Protein AF-A0A1I8HC73-F1 (afdb_monomer_lite)

pLDDT: mean 76.93, std 18.73, range [35.03, 95.94]

InterPro domains:
  IPR009851 Modifier of rudimentary, Modr [PF07200] (44-160)

Sequence (162 aa):
MYPNYSLYGGQPQSQQQPPPAYEVGAVACGGGSGLDSLLAQLKRMDKEELQKLLDSDDKVAEMTSSSGELQQLGQAKQTAMAANRQTAELNFALGPRIEESRRRLAALSDEADAQRAILLETRSRLESLNSAASPDTLLTLLEAACMEADEQAESVAEALAT

Foldseek 3Di:
DDDDPPPPPDDPPDDPDDPPPPCPVPPCLPPDVQVVVLVVVVVPDDPVVVVVCVVDVVVVVVSSCPRVSVVVVVVVVVVSVVVVVVVVVVCVVVVVVVVVVVVVVVVVVVVVVVVVVVVVVVVVVVVVVCVCVPPVNVVVVVVVVVVVVVVVVVVVVVVVVD

Organism: NCBI:txid282301

Structure (mmCIF, N/CA/C/O backbone):
data_AF-A0A1I8HC73-F1
#
_entry.id   AF-A0A1I8HC73-F1
#
loop_
_atom_site.group_PDB
_atom_site.id
_atom_site.type_symbol
_atom_site.label_atom_id
_atom_site.label_alt_id
_atom_site.label_comp_id
_atom_site.label_asym_id
_atom_site.label_entity_id
_atom_site.label_seq_id
_atom_site.pdbx_PDB_ins_code
_atom_site.Cartn_x
_atom_site.Cartn_y
_atom_site.Cartn_z
_atom_site.occupancy
_atom_site.B_iso_or_equiv
_atom_site.auth_seq_id
_atom_site.auth_comp_id
_atom_site.auth_asym_id
_atom_site.auth_atom_id
_atom_site.pdbx_PDB_model_num
ATOM 1 N N . MET A 1 1 ? -1.072 17.280 19.142 1.00 37.84 1 MET A N 1
ATOM 2 C CA . MET A 1 1 ? -0.144 16.171 19.444 1.00 37.84 1 MET A CA 1
ATOM 3 C C . MET A 1 1 ? -0.512 15.038 18.498 1.00 37.84 1 MET A C 1
ATOM 5 O O . MET A 1 1 ? -1.484 14.344 18.752 1.00 37.84 1 MET A O 1
ATOM 9 N N . TYR A 1 2 ? 0.130 14.968 17.329 1.00 42.25 2 TYR A N 1
ATOM 10 C CA . TYR A 1 2 ? -0.181 13.953 16.315 1.00 42.25 2 TYR A CA 1
ATOM 11 C C . TYR A 1 2 ? 0.751 12.747 16.488 1.00 42.25 2 TYR A C 1
ATOM 13 O O . TYR A 1 2 ? 1.931 12.963 16.777 1.00 42.25 2 TYR A O 1
ATOM 21 N N . PRO A 1 3 ? 0.268 11.502 16.329 1.00 46.75 3 PRO A N 1
ATOM 22 C CA . PRO A 1 3 ? 1.112 10.325 16.465 1.00 46.75 3 PRO A CA 1
ATOM 23 C C . PRO A 1 3 ? 2.070 10.219 15.278 1.00 46.75 3 PRO A C 1
ATOM 25 O O . PRO A 1 3 ? 1.673 10.278 14.116 1.00 46.75 3 PRO A O 1
ATOM 28 N N . ASN A 1 4 ? 3.346 10.064 15.608 1.00 43.03 4 ASN A N 1
ATOM 29 C CA . ASN A 1 4 ? 4.441 9.788 14.696 1.00 43.03 4 ASN A CA 1
ATOM 30 C C . ASN A 1 4 ? 4.251 8.377 14.107 1.00 43.03 4 ASN A C 1
ATOM 32 O O . ASN A 1 4 ? 4.413 7.385 14.816 1.00 43.03 4 ASN A O 1
ATOM 36 N N . TYR A 1 5 ? 3.870 8.283 12.830 1.00 44.25 5 TYR A N 1
ATOM 37 C CA . TYR A 1 5 ? 3.841 7.016 12.097 1.00 44.25 5 TYR A CA 1
ATOM 38 C C . TYR A 1 5 ? 5.276 6.585 11.769 1.00 44.25 5 TYR A C 1
ATOM 40 O O . TYR A 1 5 ? 5.777 6.790 10.666 1.00 44.25 5 TYR A O 1
ATOM 48 N N . SER A 1 6 ? 5.939 5.962 12.742 1.00 49.94 6 SER A N 1
ATOM 49 C CA . SER A 1 6 ? 7.136 5.156 12.513 1.00 49.94 6 SER A CA 1
ATOM 50 C C . SER A 1 6 ? 6.710 3.689 12.461 1.00 49.94 6 SER A C 1
ATOM 52 O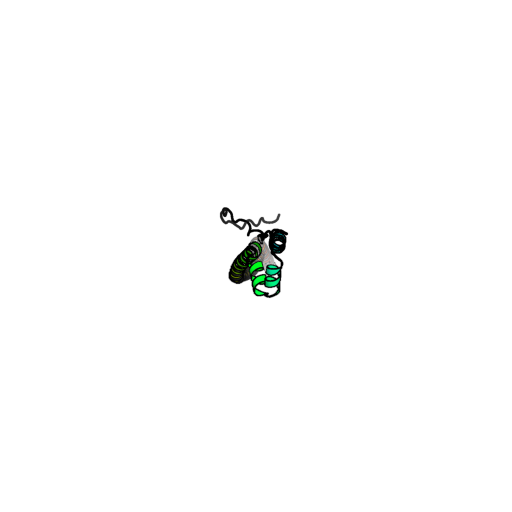 O . SER A 1 6 ? 6.639 3.008 13.479 1.00 49.94 6 SER A O 1
ATOM 54 N N . LEU A 1 7 ? 6.325 3.226 11.269 1.00 44.47 7 LEU A N 1
ATOM 55 C CA . LEU A 1 7 ? 5.888 1.842 11.029 1.00 44.47 7 LEU A CA 1
ATOM 56 C C . LEU A 1 7 ? 6.557 1.211 9.796 1.00 44.47 7 LEU A C 1
ATOM 58 O O . LEU A 1 7 ? 6.028 0.289 9.191 1.00 44.47 7 LEU A O 1
ATOM 62 N N . TYR A 1 8 ? 7.771 1.662 9.475 1.00 45.59 8 TYR A N 1
ATOM 63 C CA . TYR A 1 8 ? 8.723 0.898 8.666 1.00 45.59 8 TYR A CA 1
ATOM 64 C C . TYR A 1 8 ? 9.901 0.475 9.546 1.00 45.59 8 TYR A C 1
ATOM 66 O O . TYR A 1 8 ? 10.997 1.022 9.488 1.00 45.59 8 TYR A O 1
ATOM 74 N N . GLY A 1 9 ? 9.642 -0.511 10.406 1.00 41.12 9 GLY A N 1
ATOM 75 C CA . GLY A 1 9 ? 10.674 -1.303 11.065 1.00 41.12 9 GLY A CA 1
ATOM 76 C C . GLY A 1 9 ? 11.166 -2.392 10.115 1.00 41.12 9 GLY A C 1
ATOM 77 O O . GLY A 1 9 ? 10.729 -3.534 10.198 1.00 41.12 9 GLY A O 1
ATOM 78 N N . GLY A 1 10 ? 12.055 -2.026 9.196 1.00 37.25 10 GLY A N 1
ATOM 79 C CA . GLY A 1 10 ? 12.830 -2.943 8.365 1.00 37.25 10 GLY A CA 1
ATOM 80 C C . GLY A 1 10 ? 14.254 -2.407 8.276 1.00 37.25 10 GLY A C 1
ATOM 81 O O . GLY A 1 10 ? 14.440 -1.210 8.095 1.00 37.25 10 GLY A O 1
ATOM 82 N N . GLN A 1 11 ? 15.241 -3.276 8.494 1.00 36.22 11 GLN A N 1
ATOM 83 C CA . GLN A 1 11 ? 16.681 -2.984 8.534 1.00 36.22 11 GLN A CA 1
ATOM 84 C C . GLN A 1 11 ? 17.168 -2.007 7.443 1.00 36.22 11 GLN A C 1
ATOM 86 O O . GLN A 1 11 ? 16.569 -1.955 6.368 1.00 36.22 11 GLN A O 1
ATOM 91 N N . PRO A 1 12 ? 18.286 -1.281 7.667 1.00 35.03 12 PRO A N 1
ATOM 92 C CA . PRO A 1 12 ? 18.843 -0.374 6.671 1.00 35.03 12 PRO A CA 1
ATOM 93 C C . PRO A 1 12 ? 19.231 -1.175 5.427 1.00 35.03 12 PRO A C 1
ATOM 95 O O . PRO A 1 12 ? 20.252 -1.862 5.408 1.00 35.03 12 PRO A O 1
ATOM 98 N N . GLN A 1 13 ? 18.401 -1.107 4.386 1.00 37.84 13 GLN A N 1
ATOM 99 C CA . GLN A 1 13 ? 18.779 -1.562 3.059 1.00 37.84 13 GLN A CA 1
ATOM 100 C C . GLN A 1 13 ? 19.923 -0.665 2.600 1.00 37.84 13 GLN A C 1
ATOM 102 O O . GLN A 1 13 ? 19.729 0.464 2.152 1.00 37.84 13 GLN A O 1
ATOM 107 N N . SER A 1 14 ? 21.137 -1.178 2.766 1.00 37.56 14 SER A N 1
ATOM 108 C CA . SER A 1 14 ? 22.320 -0.731 2.056 1.00 37.56 14 SER A CA 1
ATOM 109 C C . SER A 1 14 ? 21.951 -0.501 0.591 1.00 37.56 14 SER A C 1
ATOM 111 O O . SER A 1 14 ? 21.658 -1.453 -0.127 1.00 37.56 14 SER A O 1
ATOM 113 N N . GLN A 1 15 ? 21.951 0.767 0.184 1.00 36.44 15 GLN A N 1
ATOM 114 C CA . GLN A 1 15 ? 21.947 1.207 -1.208 1.00 36.44 15 GLN A CA 1
ATOM 115 C C . GLN A 1 15 ? 20.825 0.610 -2.073 1.00 36.44 15 GLN A C 1
ATOM 117 O O . GLN A 1 15 ? 21.083 0.017 -3.116 1.00 36.44 15 GLN A O 1
ATOM 122 N N . GLN A 1 16 ? 19.561 0.853 -1.723 1.00 39.91 16 GLN A N 1
ATOM 123 C CA . GLN A 1 16 ? 18.607 1.087 -2.807 1.00 39.91 16 GLN A CA 1
ATOM 124 C C . GLN A 1 16 ? 18.888 2.489 -3.330 1.00 39.91 16 GLN A C 1
ATOM 126 O O . GLN A 1 16 ? 18.431 3.489 -2.777 1.00 39.91 16 GLN A O 1
ATOM 131 N N . GLN A 1 17 ? 19.740 2.547 -4.359 1.00 37.81 17 GLN A N 1
ATOM 132 C CA . GLN A 1 17 ? 19.813 3.708 -5.233 1.00 37.81 17 GLN A CA 1
ATOM 133 C C . GLN A 1 17 ? 18.373 4.133 -5.561 1.00 37.81 17 GLN A C 1
ATOM 135 O O . GLN A 1 17 ? 17.533 3.253 -5.789 1.00 37.81 17 GLN A O 1
ATOM 140 N N . PRO A 1 18 ? 18.063 5.445 -5.568 1.00 37.84 18 PRO A N 1
ATOM 141 C CA . PRO A 1 18 ? 16.794 5.903 -6.122 1.00 37.84 18 PRO A CA 1
ATOM 142 C C . PRO A 1 18 ? 16.609 5.207 -7.477 1.00 37.84 18 PRO A C 1
ATOM 144 O O . PRO A 1 18 ? 17.621 5.047 -8.174 1.00 37.84 18 PRO A O 1
ATOM 147 N N . PRO A 1 19 ? 15.389 4.745 -7.841 1.00 46.19 19 PRO A N 1
ATOM 148 C CA . PRO A 1 19 ? 15.163 4.203 -9.179 1.00 46.19 19 PRO A CA 1
ATOM 149 C C . PRO A 1 19 ? 15.808 5.201 -10.130 1.00 46.19 19 PRO A C 1
ATOM 151 O O . PRO A 1 19 ? 15.502 6.390 -9.973 1.00 46.19 19 PRO A O 1
ATOM 154 N N . PRO A 1 20 ? 16.796 4.772 -10.945 1.00 43.94 20 PRO A N 1
ATOM 155 C CA . PRO A 1 20 ? 17.688 5.697 -11.618 1.00 43.94 20 PRO A CA 1
ATOM 156 C C . PRO A 1 20 ? 16.792 6.716 -12.289 1.00 43.94 20 PRO A C 1
ATOM 158 O O . PRO A 1 20 ? 15.925 6.338 -13.086 1.00 43.94 20 PRO A O 1
ATOM 161 N N . ALA A 1 21 ? 16.902 7.970 -11.828 1.00 38.03 21 ALA A N 1
ATOM 162 C CA . ALA A 1 21 ? 16.196 9.092 -12.414 1.00 38.03 21 ALA A CA 1
ATOM 163 C C . ALA A 1 21 ? 16.316 8.890 -13.908 1.00 38.03 21 ALA A C 1
ATOM 165 O O . ALA A 1 21 ? 17.431 8.648 -14.338 1.00 38.03 21 ALA A O 1
ATOM 166 N N . TYR A 1 22 ? 15.182 8.848 -14.603 1.00 51.25 22 TYR A N 1
ATOM 167 C CA . TYR A 1 22 ? 14.975 8.521 -16.009 1.00 51.25 22 TYR A CA 1
ATOM 168 C C . TYR A 1 22 ? 16.111 9.032 -16.900 1.00 51.25 22 TYR A C 1
ATOM 170 O O . TYR A 1 22 ? 15.961 9.999 -17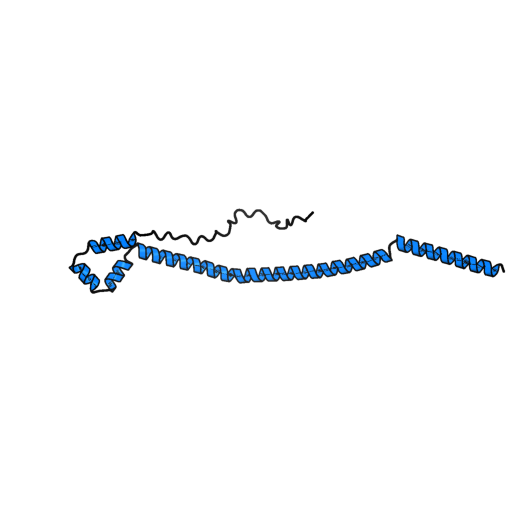.642 1.00 51.25 22 TYR A O 1
ATOM 178 N N . GLU A 1 23 ? 17.259 8.372 -16.846 1.00 43.72 23 GLU A N 1
ATOM 179 C CA . GLU A 1 23 ? 18.358 8.589 -17.745 1.00 43.72 23 GLU A CA 1
ATOM 180 C C . GLU A 1 23 ? 17.940 7.741 -18.927 1.00 43.72 23 GLU A C 1
ATOM 182 O O . GLU A 1 23 ? 18.389 6.617 -19.150 1.00 43.72 23 GLU A O 1
ATOM 187 N N . VAL A 1 24 ? 17.008 8.308 -19.700 1.00 44.78 24 VAL A N 1
ATOM 188 C CA . VAL A 1 24 ? 17.157 8.260 -21.143 1.00 44.78 24 VAL A CA 1
ATOM 189 C C . VAL A 1 24 ? 18.587 8.714 -21.323 1.00 44.78 24 VAL A C 1
ATOM 191 O O . VAL A 1 24 ? 18.849 9.912 -21.234 1.00 44.78 24 VAL A O 1
ATOM 194 N N . GLY A 1 25 ? 19.511 7.746 -21.383 1.00 41.38 25 GLY A N 1
ATOM 195 C CA . GLY A 1 25 ? 20.906 8.013 -21.643 1.00 41.38 25 GLY A CA 1
ATOM 196 C C . GLY A 1 25 ? 20.847 8.950 -22.818 1.00 41.38 25 GLY A C 1
ATOM 197 O O . GLY A 1 25 ? 20.309 8.577 -23.867 1.00 41.38 25 GLY A O 1
ATOM 198 N N . ALA A 1 26 ? 21.206 10.208 -22.574 1.00 42.62 26 ALA A N 1
ATOM 199 C CA . ALA A 1 26 ? 21.285 11.182 -23.622 1.00 42.62 26 ALA A CA 1
ATOM 200 C C . ALA A 1 26 ? 22.395 10.607 -24.483 1.00 42.62 26 ALA A C 1
ATOM 202 O O . ALA A 1 26 ? 23.577 10.774 -24.188 1.00 42.62 26 ALA A O 1
ATOM 203 N N . VAL A 1 27 ? 22.006 9.804 -25.476 1.00 45.03 27 VAL A N 1
ATOM 204 C CA . VAL A 1 27 ? 22.862 9.456 -26.583 1.00 45.03 27 VAL A CA 1
ATOM 205 C C . VAL A 1 27 ? 23.152 10.830 -27.133 1.00 45.03 27 VAL A C 1
ATOM 207 O O . VAL A 1 27 ? 22.286 11.467 -27.734 1.00 45.03 27 VAL A O 1
ATOM 210 N N . ALA A 1 28 ? 24.319 11.347 -26.764 1.00 44.62 28 ALA A N 1
ATOM 211 C CA . ALA A 1 28 ? 24.887 12.522 -27.359 1.00 44.62 28 ALA A CA 1
ATOM 212 C C . ALA A 1 28 ? 25.088 12.122 -28.815 1.00 44.62 28 ALA A C 1
ATOM 214 O O . ALA A 1 28 ? 26.126 11.588 -29.197 1.00 44.62 28 ALA A O 1
ATOM 215 N N . CYS A 1 29 ? 24.032 12.280 -29.610 1.00 44.97 29 CYS A N 1
ATOM 216 C CA . CYS A 1 29 ? 24.118 12.332 -31.046 1.00 44.97 29 CYS A CA 1
ATOM 217 C C . CYS A 1 29 ? 25.011 13.541 -31.285 1.00 44.97 29 CYS A C 1
ATOM 219 O O . CYS A 1 29 ? 24.545 14.678 -31.188 1.00 44.97 29 CYS A O 1
ATOM 221 N N . GLY A 1 30 ? 26.314 13.283 -31.424 1.00 47.53 30 GLY A N 1
ATOM 222 C CA . GLY A 1 30 ? 27.320 14.296 -31.679 1.00 47.53 30 GLY A CA 1
ATOM 223 C C . GLY A 1 30 ? 26.817 15.150 -32.826 1.00 47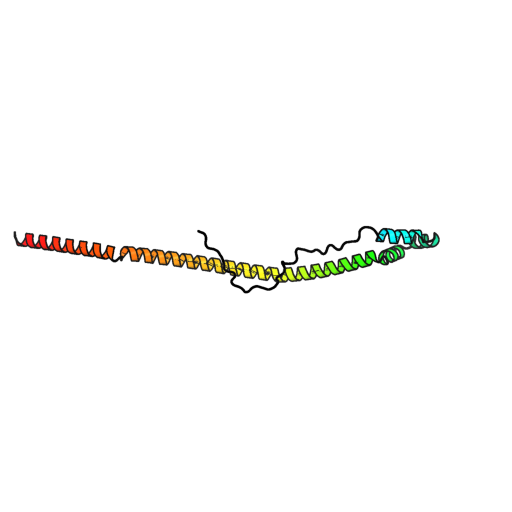.53 30 GLY A C 1
ATOM 224 O O . GLY A 1 30 ? 26.639 14.670 -33.942 1.00 47.53 30 GLY A O 1
ATOM 225 N N . GLY A 1 31 ? 26.466 16.393 -32.513 1.00 49.91 31 GLY A N 1
ATOM 226 C CA . GLY A 1 31 ? 25.961 17.317 -33.504 1.00 49.91 31 GLY A CA 1
ATOM 227 C C . GLY A 1 31 ? 27.068 17.612 -34.508 1.00 49.91 31 GLY A C 1
ATOM 228 O O . GLY A 1 31 ? 28.065 18.231 -34.153 1.00 49.91 31 GLY A O 1
ATOM 229 N N . GLY A 1 32 ? 26.867 17.196 -35.757 1.00 53.53 32 GLY A N 1
ATOM 230 C CA . GLY A 1 32 ? 27.391 17.905 -36.924 1.00 53.53 32 GLY A CA 1
ATOM 231 C C . GLY A 1 32 ? 28.499 17.249 -37.750 1.00 53.53 32 GLY A C 1
ATOM 232 O O . GLY A 1 32 ? 28.651 17.652 -38.894 1.00 53.53 32 GLY A O 1
ATOM 233 N N . SER A 1 33 ? 29.241 16.242 -37.280 1.00 59.12 33 SER A N 1
ATOM 234 C CA . SER A 1 33 ? 30.475 15.822 -37.982 1.00 59.12 33 SER A CA 1
ATOM 235 C C . SER A 1 33 ? 30.297 14.844 -39.156 1.00 59.12 33 SER A C 1
ATOM 237 O O . SER A 1 33 ? 31.127 14.833 -40.069 1.00 59.12 33 SER A O 1
ATOM 239 N N . GLY A 1 34 ? 29.238 14.032 -39.191 1.00 60.56 34 GLY A N 1
ATOM 240 C CA . GLY A 1 34 ? 29.126 12.945 -40.178 1.00 60.56 34 GLY A CA 1
ATOM 241 C C . GLY A 1 34 ? 28.726 13.398 -41.566 1.00 60.56 34 GLY A C 1
ATOM 242 O O . GLY A 1 34 ? 29.204 12.855 -42.562 1.00 60.56 34 GLY A O 1
ATOM 243 N N . LEU A 1 35 ? 27.884 14.429 -41.639 1.00 68.12 35 LEU A N 1
ATOM 244 C CA . LEU A 1 35 ? 27.549 15.069 -42.908 1.00 68.12 35 LEU A CA 1
ATOM 245 C C . LEU A 1 35 ? 28.772 15.781 -43.488 1.00 68.12 35 LEU A C 1
ATOM 247 O O . LEU A 1 35 ? 28.979 15.726 -44.696 1.00 68.12 35 LEU A O 1
ATOM 251 N N . ASP A 1 36 ? 29.624 16.359 -42.639 1.00 72.69 36 ASP A N 1
ATOM 252 C CA . ASP A 1 36 ? 30.869 17.000 -43.064 1.00 72.69 36 ASP A CA 1
ATOM 253 C C . ASP A 1 36 ? 31.894 15.982 -43.579 1.00 72.69 36 ASP A C 1
ATOM 255 O O . ASP A 1 36 ? 32.580 16.244 -44.569 1.00 72.69 36 ASP A O 1
ATOM 259 N N . SER A 1 37 ? 31.967 14.800 -42.959 1.00 72.81 37 SER A N 1
ATOM 260 C CA . SER A 1 37 ? 32.818 13.694 -43.415 1.00 72.81 37 SER A CA 1
ATOM 261 C C . SER A 1 37 ? 32.363 13.143 -44.772 1.00 72.81 37 SER A C 1
ATOM 263 O O . SER A 1 37 ? 33.173 13.032 -45.697 1.00 72.81 37 SER A O 1
ATOM 265 N N . LEU A 1 38 ? 31.058 12.904 -44.938 1.00 75.88 38 LEU A N 1
ATOM 266 C CA . LEU A 1 38 ? 30.474 12.488 -46.217 1.00 75.88 38 LEU A CA 1
ATOM 267 C C . LEU A 1 38 ? 30.640 13.565 -47.296 1.00 75.88 38 LEU A C 1
ATOM 269 O O . LEU A 1 38 ? 30.993 13.262 -48.434 1.00 75.88 38 LEU A O 1
ATOM 273 N N . LEU A 1 39 ? 30.462 14.838 -46.940 1.00 78.38 39 LEU A N 1
ATOM 274 C CA . LEU A 1 39 ? 30.675 15.966 -47.842 1.00 78.38 39 LEU A CA 1
ATOM 275 C C . LEU A 1 39 ? 32.150 16.103 -48.245 1.00 78.38 39 LEU A C 1
ATOM 277 O O . LEU A 1 39 ? 32.447 16.423 -49.396 1.00 78.38 39 LEU A O 1
ATOM 281 N N . ALA A 1 40 ? 33.085 15.855 -47.327 1.00 78.75 40 ALA A N 1
ATOM 282 C CA . ALA A 1 40 ? 34.515 15.845 -47.620 1.00 78.75 40 ALA A CA 1
ATOM 283 C C . ALA A 1 40 ? 34.907 14.678 -48.537 1.00 78.75 40 ALA A C 1
ATOM 285 O O . ALA A 1 40 ? 35.783 14.847 -49.384 1.00 78.75 40 ALA A O 1
ATOM 286 N N . GLN A 1 41 ? 34.252 13.525 -48.397 1.00 79.44 41 GLN A N 1
ATOM 287 C CA . GLN A 1 41 ? 34.437 12.375 -49.278 1.00 79.44 41 GLN A CA 1
ATOM 288 C C . GLN A 1 41 ? 33.881 12.656 -50.680 1.00 79.44 41 GLN A C 1
ATOM 290 O O . GLN A 1 41 ? 34.607 12.484 -51.654 1.00 79.44 41 GLN A O 1
ATOM 295 N N . LEU A 1 42 ? 32.671 13.219 -50.786 1.00 80.56 42 LEU A N 1
ATOM 296 C CA . LEU A 1 42 ? 32.077 13.650 -52.060 1.00 80.56 42 LEU A CA 1
ATOM 297 C C . LEU A 1 42 ? 32.930 14.700 -52.785 1.00 80.56 42 LEU A C 1
ATOM 299 O O . LEU A 1 42 ? 33.064 14.660 -54.004 1.00 80.56 42 LEU A O 1
ATOM 303 N N . LYS A 1 43 ? 33.553 15.624 -52.043 1.00 81.56 43 LYS A N 1
ATOM 304 C CA . LYS A 1 43 ? 34.451 16.652 -52.602 1.00 81.56 43 LYS A CA 1
ATOM 305 C C . LYS A 1 43 ? 35.776 16.105 -53.144 1.00 81.56 43 LYS A C 1
ATOM 307 O O . LYS A 1 43 ? 36.470 16.841 -53.839 1.00 81.56 43 LYS A O 1
ATOM 312 N N . ARG A 1 44 ? 36.159 14.872 -52.796 1.00 81.81 44 ARG A N 1
ATOM 313 C CA . ARG A 1 44 ? 37.409 14.229 -53.241 1.00 81.81 44 ARG A CA 1
ATOM 314 C C . ARG A 1 44 ? 37.222 13.304 -54.445 1.00 81.81 44 ARG A C 1
ATOM 316 O O . ARG A 1 44 ? 38.223 12.808 -54.945 1.00 81.81 44 ARG A O 1
ATOM 323 N N . MET A 1 45 ? 35.984 13.060 -54.870 1.00 81.75 45 MET A N 1
ATOM 324 C CA . MET A 1 45 ? 35.667 12.163 -55.982 1.00 81.75 45 MET A CA 1
ATOM 325 C C . MET A 1 45 ? 35.769 12.887 -57.323 1.00 81.75 45 MET A C 1
ATOM 327 O O . MET A 1 45 ? 35.400 14.059 -57.445 1.00 81.75 45 MET A O 1
ATOM 331 N N . ASP A 1 46 ? 36.227 12.166 -58.340 1.00 82.44 46 ASP A N 1
ATOM 332 C CA . ASP A 1 46 ? 36.355 12.708 -59.690 1.00 82.44 46 ASP A CA 1
ATOM 333 C C . ASP A 1 46 ? 35.006 12.727 -60.429 1.00 82.44 46 ASP A C 1
ATOM 335 O O . ASP A 1 46 ? 34.051 12.028 -60.080 1.00 82.44 46 ASP A O 1
ATOM 339 N N . LYS A 1 47 ? 34.915 13.526 -61.501 1.00 80.50 47 LYS A N 1
ATOM 340 C CA . LYS A 1 47 ? 33.679 13.722 -62.287 1.00 80.50 47 LYS A CA 1
ATOM 341 C C . LYS A 1 47 ? 33.039 12.402 -62.740 1.00 80.50 47 LYS A C 1
ATOM 343 O O . LYS A 1 47 ? 31.819 12.277 -62.725 1.00 80.50 47 LYS A O 1
ATOM 348 N N . GLU A 1 48 ? 33.851 11.425 -63.128 1.00 78.50 48 GLU A N 1
ATOM 349 C CA . GLU A 1 48 ? 33.390 10.106 -63.576 1.00 78.50 48 GLU A CA 1
ATOM 350 C C . GLU A 1 48 ? 32.842 9.249 -62.426 1.00 78.50 48 GLU A C 1
ATOM 352 O O . GLU A 1 48 ? 31.935 8.441 -62.625 1.00 78.50 48 GLU A O 1
ATOM 357 N N . GLU A 1 49 ? 33.370 9.422 -61.216 1.00 75.69 49 GLU A N 1
ATOM 358 C CA . GLU A 1 49 ? 32.932 8.706 -60.017 1.00 75.69 49 GLU A CA 1
ATOM 359 C C . GLU A 1 49 ? 31.643 9.304 -59.458 1.00 75.69 49 GLU A C 1
ATOM 361 O O . GLU A 1 49 ? 30.724 8.561 -59.120 1.00 75.69 49 GLU A O 1
ATOM 366 N N . LEU A 1 50 ? 31.534 10.636 -59.447 1.00 80.56 50 LEU A N 1
ATOM 367 C CA . LEU A 1 50 ? 30.300 11.345 -59.101 1.00 80.56 50 LEU A CA 1
ATOM 368 C C . LEU A 1 50 ? 29.167 11.021 -60.081 1.00 80.56 50 LEU A C 1
ATOM 370 O O . LEU A 1 50 ? 28.021 10.875 -59.664 1.00 80.56 50 LEU A O 1
ATOM 374 N N . GLN A 1 51 ? 29.481 10.853 -61.368 1.00 78.75 51 GLN A N 1
ATOM 375 C CA . GLN A 1 51 ? 28.499 10.461 -62.378 1.00 78.75 51 GLN A CA 1
ATOM 376 C C . GLN A 1 51 ? 28.017 9.019 -62.160 1.00 78.75 51 GLN A C 1
ATOM 378 O O . GLN A 1 51 ? 26.818 8.783 -62.092 1.00 78.75 51 GLN A O 1
ATOM 383 N N . LYS A 1 52 ? 28.930 8.078 -61.881 1.00 78.38 52 LYS A N 1
ATOM 384 C CA . LYS A 1 52 ? 28.573 6.699 -61.486 1.00 78.38 52 LYS A CA 1
ATOM 385 C C . LYS A 1 52 ? 27.780 6.615 -60.181 1.00 78.38 52 LYS A C 1
ATOM 387 O O . LYS A 1 52 ? 27.098 5.615 -59.963 1.00 78.38 52 LYS A O 1
ATOM 392 N N . LEU A 1 53 ? 27.942 7.590 -59.291 1.00 79.94 53 LEU A N 1
ATOM 393 C CA . LEU A 1 53 ? 27.189 7.676 -58.046 1.00 79.94 53 LEU A CA 1
ATOM 394 C C . LEU A 1 53 ? 25.773 8.209 -58.291 1.00 79.94 53 LEU A C 1
ATOM 396 O O . LEU A 1 53 ? 24.819 7.686 -57.732 1.00 79.94 53 LEU A O 1
ATOM 400 N N . LEU A 1 54 ? 25.641 9.212 -59.161 1.00 78.56 54 LEU A N 1
ATOM 401 C CA . LEU A 1 54 ? 24.354 9.754 -59.595 1.00 78.56 54 LEU A CA 1
ATOM 402 C C . LEU A 1 54 ? 23.535 8.728 -60.392 1.00 78.56 54 LEU A C 1
ATOM 404 O O . LEU A 1 54 ? 22.315 8.696 -60.282 1.00 78.56 54 LEU A O 1
ATOM 408 N N . ASP A 1 55 ? 24.211 7.875 -61.162 1.00 83.50 55 ASP A N 1
ATOM 409 C CA . ASP A 1 55 ? 23.588 6.841 -61.993 1.00 83.50 55 ASP A CA 1
ATOM 410 C C . ASP A 1 55 ? 23.157 5.592 -61.191 1.00 83.50 55 ASP A C 1
ATOM 412 O O . ASP A 1 55 ? 22.629 4.637 -61.764 1.00 83.50 55 ASP A O 1
ATOM 416 N N . SER A 1 56 ? 23.424 5.519 -59.880 1.00 77.88 56 SER A N 1
ATOM 417 C CA . SER A 1 56 ? 23.120 4.334 -59.063 1.00 77.88 56 SER A CA 1
ATOM 418 C C . SER A 1 56 ? 22.802 4.694 -57.611 1.00 77.88 56 SER A C 1
ATOM 420 O O . SER A 1 56 ? 23.704 4.815 -56.778 1.00 77.88 56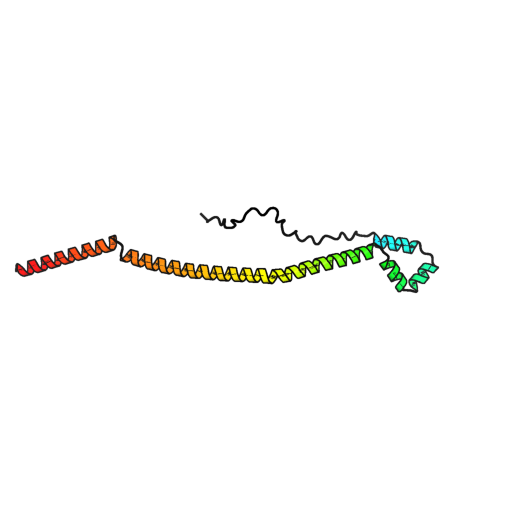 SER A O 1
ATOM 422 N N . ASP A 1 57 ? 21.509 4.747 -57.288 1.00 75.94 57 ASP A N 1
ATOM 423 C CA . ASP A 1 57 ? 21.003 4.986 -55.928 1.00 75.94 57 ASP A CA 1
ATOM 424 C C . ASP A 1 57 ? 21.560 3.986 -54.898 1.00 75.94 57 ASP A C 1
ATOM 426 O O . ASP A 1 57 ? 21.818 4.349 -53.750 1.00 75.94 57 ASP A O 1
ATOM 430 N N . ASP A 1 58 ? 21.847 2.750 -55.314 1.00 78.12 58 ASP A N 1
ATOM 431 C CA . ASP A 1 58 ? 22.445 1.721 -54.455 1.00 78.12 58 ASP A CA 1
ATOM 432 C C . ASP A 1 58 ? 23.844 2.112 -53.951 1.00 78.12 58 ASP A C 1
ATOM 434 O O . ASP A 1 58 ? 24.179 1.855 -52.796 1.00 78.12 58 ASP A O 1
ATOM 438 N N . LYS A 1 59 ? 24.651 2.805 -54.767 1.00 73.50 59 LYS A N 1
ATOM 439 C CA . LYS A 1 59 ? 25.980 3.296 -54.352 1.00 73.50 59 LYS A CA 1
ATOM 440 C C . LYS A 1 59 ? 25.879 4.488 -53.415 1.00 73.50 59 LYS A C 1
ATOM 442 O O . LYS A 1 59 ? 26.699 4.631 -52.510 1.00 73.50 59 LYS A O 1
ATOM 447 N N . VAL A 1 60 ? 24.871 5.337 -53.606 1.00 77.00 60 VAL A N 1
ATOM 448 C CA . VAL A 1 60 ? 24.568 6.433 -52.676 1.00 77.00 60 VAL A CA 1
ATOM 449 C C . VAL A 1 60 ? 24.145 5.858 -51.323 1.00 77.00 60 VAL A C 1
ATOM 451 O O . VAL A 1 60 ? 24.631 6.309 -50.281 1.00 77.00 60 VAL A O 1
ATOM 454 N N . ALA A 1 61 ? 23.298 4.826 -51.328 1.00 74.88 61 ALA A N 1
ATOM 455 C CA . ALA A 1 61 ? 22.879 4.116 -50.125 1.00 74.88 61 ALA A CA 1
ATOM 456 C C . ALA A 1 61 ? 24.054 3.401 -49.441 1.00 74.88 61 ALA A C 1
ATOM 458 O O . ALA A 1 61 ? 24.168 3.461 -48.215 1.00 74.88 61 ALA A O 1
ATOM 459 N N . GLU A 1 62 ? 24.959 2.789 -50.206 1.00 76.31 62 GLU A N 1
ATOM 460 C CA . GLU A 1 62 ? 26.169 2.141 -49.695 1.00 76.31 62 GLU A CA 1
ATOM 461 C C . GLU A 1 62 ? 27.132 3.155 -49.063 1.00 76.31 62 GLU A C 1
ATOM 463 O O . GLU A 1 62 ? 27.550 2.962 -47.921 1.00 76.31 62 GLU A O 1
ATOM 468 N N . MET A 1 63 ? 27.407 4.287 -49.723 1.00 74.38 63 MET A N 1
ATOM 469 C CA . MET A 1 63 ? 28.237 5.349 -49.138 1.00 74.38 63 MET A CA 1
ATOM 470 C C . MET A 1 63 ? 27.621 5.918 -47.861 1.00 74.38 63 MET A C 1
ATOM 472 O O . MET A 1 63 ? 28.313 6.096 -46.859 1.00 74.38 63 MET A O 1
ATOM 476 N N . THR A 1 64 ? 26.310 6.143 -47.864 1.00 72.50 64 THR A N 1
ATOM 477 C CA . THR A 1 64 ? 25.595 6.669 -46.696 1.00 72.50 64 THR A CA 1
ATOM 478 C C . THR A 1 64 ? 25.584 5.657 -45.544 1.00 72.50 64 THR A C 1
ATOM 480 O O . THR A 1 64 ? 25.758 6.040 -44.389 1.00 72.50 64 THR A O 1
ATOM 483 N N . SER A 1 65 ? 25.462 4.361 -45.847 1.00 70.88 65 SER A N 1
ATOM 484 C CA . SER A 1 65 ? 25.494 3.270 -44.859 1.00 70.88 65 SER A CA 1
ATOM 485 C C . SER A 1 65 ? 26.903 2.955 -44.350 1.00 70.88 65 SER A C 1
ATOM 487 O O . SER A 1 65 ? 27.053 2.495 -43.220 1.00 70.88 65 SER A O 1
ATOM 489 N N . SER A 1 66 ? 27.934 3.224 -45.156 1.00 67.62 66 SER A N 1
ATOM 490 C CA . SER A 1 66 ? 29.347 3.103 -44.772 1.00 67.62 66 SER A CA 1
ATOM 491 C C . SER A 1 66 ? 29.822 4.239 -43.859 1.00 67.62 66 SER A C 1
ATOM 493 O O . SER A 1 66 ? 30.891 4.142 -43.254 1.00 67.62 66 SER A O 1
ATOM 495 N N . SER A 1 67 ? 29.017 5.302 -43.719 1.00 74.94 67 SER A N 1
ATOM 496 C CA . SER A 1 67 ? 29.258 6.351 -42.734 1.00 74.94 67 SER A CA 1
ATOM 497 C C . SER A 1 67 ? 29.201 5.755 -41.331 1.00 74.94 67 SER A C 1
ATOM 499 O O . SER A 1 67 ? 28.144 5.329 -40.854 1.00 74.94 67 SER A O 1
ATOM 501 N N . GLY A 1 68 ? 30.349 5.752 -40.649 1.00 71.38 68 GLY A N 1
ATOM 502 C CA . GLY A 1 68 ? 30.476 5.201 -39.301 1.00 71.38 68 GLY A CA 1
ATOM 503 C C . GLY A 1 68 ? 29.492 5.817 -38.304 1.00 71.38 68 GLY A C 1
ATOM 504 O O . GLY A 1 68 ? 29.074 5.144 -37.368 1.00 71.38 68 GLY A O 1
ATOM 505 N N . GLU A 1 69 ? 29.051 7.056 -38.525 1.00 70.75 69 GLU A N 1
ATOM 506 C CA . GLU A 1 69 ? 28.079 7.726 -37.659 1.00 70.75 69 GLU A CA 1
ATOM 507 C C . GLU A 1 69 ? 26.644 7.221 -37.858 1.00 70.75 69 GLU A C 1
ATOM 509 O O . GLU A 1 69 ? 25.922 7.054 -36.877 1.00 70.75 69 GLU A O 1
ATOM 514 N N . LEU A 1 70 ? 26.220 6.908 -39.090 1.00 73.00 70 LEU A N 1
ATOM 515 C CA . LEU A 1 70 ? 24.888 6.335 -39.326 1.00 73.00 70 LEU A CA 1
ATOM 516 C C . LEU A 1 70 ? 24.811 4.901 -38.792 1.00 73.00 70 LEU A C 1
ATOM 518 O O . LEU A 1 70 ? 23.790 4.493 -38.232 1.00 73.00 70 LEU A O 1
ATOM 522 N N . GLN A 1 71 ? 25.914 4.158 -38.894 1.00 77.81 71 GLN A N 1
ATOM 523 C CA . GLN A 1 71 ? 26.037 2.842 -38.280 1.00 77.81 71 GLN A CA 1
ATOM 524 C C . GLN A 1 71 ? 26.012 2.931 -36.746 1.00 77.81 71 GLN A C 1
ATOM 526 O O . GLN A 1 71 ? 25.280 2.172 -36.108 1.00 77.81 71 GLN A O 1
ATOM 531 N N . GLN A 1 72 ? 26.742 3.878 -36.147 1.00 79.50 72 GLN A N 1
ATOM 532 C CA . GLN A 1 72 ? 26.695 4.145 -34.703 1.00 79.50 72 GLN A CA 1
ATOM 533 C C . GLN A 1 72 ? 25.295 4.566 -34.249 1.00 79.50 72 GLN A C 1
ATOM 535 O O . GLN A 1 72 ? 24.811 4.073 -33.232 1.00 79.50 72 GLN A O 1
ATOM 540 N N . LEU A 1 73 ? 24.601 5.406 -35.018 1.00 80.31 73 LEU A N 1
ATOM 541 C CA . LEU A 1 73 ? 23.223 5.803 -34.739 1.00 80.31 73 LEU A CA 1
ATOM 542 C C . LEU A 1 73 ? 22.263 4.608 -34.833 1.00 80.31 73 LEU A C 1
ATOM 544 O O . LEU A 1 73 ? 21.381 4.454 -33.989 1.00 80.31 73 LEU A O 1
ATOM 548 N N . GLY A 1 74 ? 22.448 3.731 -35.822 1.00 79.25 74 GLY A N 1
ATOM 549 C CA . GLY A 1 74 ? 21.692 2.485 -35.956 1.00 79.25 74 GLY A CA 1
ATOM 550 C C . GLY A 1 74 ? 21.908 1.539 -34.772 1.00 79.25 74 GLY A C 1
ATOM 551 O O . GLY A 1 74 ? 20.940 1.008 -34.223 1.00 79.25 74 GLY A O 1
ATOM 552 N N . GLN A 1 75 ? 23.155 1.387 -34.323 1.00 82.38 75 GLN A N 1
ATOM 553 C CA . GLN A 1 75 ? 23.506 0.595 -33.139 1.00 82.38 75 GLN A CA 1
ATOM 554 C C . GLN A 1 75 ? 22.954 1.215 -31.849 1.00 82.38 75 GLN A C 1
ATOM 556 O O . GLN A 1 75 ? 22.384 0.503 -31.019 1.00 82.38 75 GLN A O 1
ATOM 561 N N . ALA A 1 76 ? 23.051 2.536 -31.690 1.00 80.12 76 ALA A N 1
ATOM 562 C CA . ALA A 1 76 ? 22.484 3.260 -30.557 1.00 80.12 76 ALA A CA 1
ATOM 563 C C . ALA A 1 76 ? 20.957 3.117 -30.517 1.00 80.12 76 ALA A C 1
ATOM 565 O O . ALA A 1 76 ? 20.396 2.809 -29.467 1.00 80.12 76 ALA A O 1
ATOM 566 N N . LYS A 1 77 ? 20.286 3.235 -31.670 1.00 86.69 77 LYS A N 1
ATOM 567 C CA . LYS A 1 77 ? 18.848 2.972 -31.807 1.00 86.69 77 LYS A CA 1
ATOM 568 C C . LYS A 1 77 ? 18.511 1.541 -31.403 1.00 86.69 77 LYS A C 1
ATOM 570 O O . LYS A 1 77 ? 17.579 1.341 -30.632 1.00 86.69 77 LYS A O 1
ATOM 575 N N . GLN A 1 78 ? 19.241 0.547 -31.901 1.00 84.88 78 GLN A N 1
ATOM 576 C CA . GLN A 1 78 ? 18.969 -0.854 -31.579 1.00 84.88 78 GLN A CA 1
ATOM 577 C C . GLN A 1 78 ? 19.167 -1.142 -30.085 1.00 84.88 78 GLN A C 1
ATOM 579 O O . GLN A 1 78 ? 18.344 -1.823 -29.477 1.00 84.88 78 GLN A O 1
ATOM 584 N N . THR A 1 79 ? 20.203 -0.557 -29.485 1.00 83.88 79 THR A N 1
ATOM 585 C CA . THR A 1 79 ? 20.496 -0.663 -28.050 1.00 83.88 79 THR A CA 1
ATOM 586 C C . THR A 1 79 ? 19.403 0.007 -27.215 1.00 83.88 79 THR A C 1
ATOM 588 O O . THR A 1 79 ? 18.882 -0.599 -26.281 1.00 83.88 79 THR A O 1
ATOM 591 N N . ALA A 1 80 ? 18.980 1.217 -27.592 1.00 80.06 80 ALA A N 1
ATOM 592 C CA . ALA A 1 80 ? 17.890 1.932 -26.934 1.00 80.06 80 ALA A CA 1
ATOM 593 C C . ALA A 1 80 ? 16.547 1.199 -27.080 1.00 80.06 80 ALA A C 1
ATOM 595 O O . ALA A 1 80 ? 15.782 1.119 -26.121 1.00 80.06 80 ALA A O 1
ATOM 596 N N . MET A 1 81 ? 16.264 0.614 -28.248 1.00 87.19 81 MET A N 1
ATOM 597 C CA . MET A 1 81 ? 15.064 -0.199 -28.464 1.00 87.19 81 MET A CA 1
ATOM 598 C C . MET A 1 81 ? 15.089 -1.485 -27.634 1.00 87.19 81 MET A C 1
ATOM 600 O O . MET A 1 81 ? 14.060 -1.855 -27.073 1.00 87.19 81 MET A O 1
ATOM 604 N N . ALA A 1 82 ? 16.241 -2.150 -27.518 1.00 86.25 82 ALA A N 1
ATOM 605 C CA . ALA A 1 82 ? 16.392 -3.331 -26.671 1.00 86.25 82 ALA A CA 1
ATOM 606 C C . ALA A 1 82 ? 16.189 -2.988 -25.186 1.00 86.25 82 ALA A C 1
ATOM 608 O O . ALA A 1 82 ? 15.434 -3.675 -24.499 1.00 86.25 82 ALA A O 1
ATOM 609 N N . ALA A 1 83 ? 16.784 -1.886 -24.718 1.00 81.06 83 ALA A N 1
ATOM 610 C CA . ALA A 1 83 ? 16.602 -1.397 -23.355 1.00 81.06 83 ALA A CA 1
ATOM 611 C C . ALA A 1 83 ? 15.138 -1.023 -23.079 1.00 81.06 83 ALA A C 1
ATOM 613 O O . ALA A 1 83 ? 14.556 -1.490 -22.104 1.00 81.06 83 ALA A O 1
ATOM 614 N N . ASN A 1 84 ? 14.504 -0.258 -23.974 1.00 87.06 84 ASN A N 1
ATOM 615 C CA . ASN A 1 84 ? 13.100 0.125 -23.833 1.00 87.06 84 ASN A CA 1
ATOM 616 C C . ASN A 1 84 ? 12.177 -1.099 -23.812 1.00 87.06 84 ASN A C 1
ATOM 618 O O . AS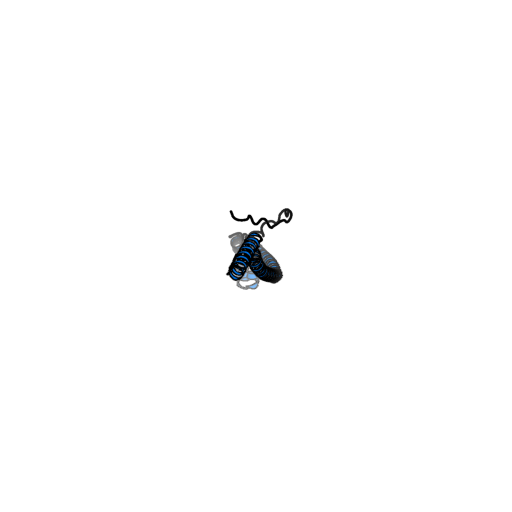N A 1 84 ? 11.264 -1.158 -22.994 1.00 87.06 84 ASN A O 1
ATOM 622 N N . ARG A 1 85 ? 12.454 -2.101 -24.655 1.00 89.94 85 ARG A N 1
ATOM 623 C CA . ARG A 1 85 ? 11.719 -3.366 -24.664 1.00 89.94 85 ARG A CA 1
ATOM 624 C C . ARG A 1 85 ? 11.848 -4.101 -23.333 1.00 89.94 85 ARG A C 1
ATOM 626 O O . ARG A 1 85 ? 10.828 -4.483 -22.772 1.00 89.94 85 ARG A O 1
ATOM 633 N N . GLN A 1 86 ? 13.060 -4.241 -22.800 1.00 85.75 86 GLN A N 1
ATOM 634 C CA . GLN A 1 86 ? 13.271 -4.865 -21.494 1.00 85.75 86 GLN A CA 1
ATOM 635 C C . GLN A 1 86 ? 12.540 -4.096 -20.383 1.00 85.75 86 GLN A C 1
ATOM 637 O O . GLN A 1 86 ? 11.877 -4.698 -19.540 1.00 85.75 86 GLN A O 1
ATOM 642 N N . THR A 1 87 ? 12.610 -2.763 -20.386 1.00 82.25 87 THR A N 1
ATOM 643 C CA . THR A 1 87 ? 11.897 -1.930 -19.409 1.00 82.25 87 THR A CA 1
ATOM 644 C C . THR A 1 87 ? 10.383 -2.072 -19.542 1.00 82.25 87 THR A C 1
ATOM 646 O O . THR A 1 87 ? 9.693 -2.190 -18.533 1.00 82.25 87 THR A O 1
ATOM 649 N N . ALA A 1 88 ? 9.853 -2.103 -20.765 1.00 89.44 88 ALA A N 1
ATOM 650 C CA . ALA A 1 88 ? 8.434 -2.320 -21.010 1.00 89.44 88 ALA A CA 1
ATOM 651 C C . ALA A 1 88 ? 7.995 -3.703 -20.511 1.00 89.44 88 ALA A C 1
ATOM 653 O O . ALA A 1 88 ? 6.996 -3.796 -19.804 1.00 89.44 88 ALA A O 1
ATOM 654 N N . GLU A 1 89 ? 8.761 -4.756 -20.802 1.00 84.44 89 GLU A N 1
ATOM 655 C CA . GLU A 1 89 ? 8.503 -6.121 -20.322 1.00 84.44 89 GLU A CA 1
ATOM 656 C C . GLU A 1 89 ? 8.477 -6.186 -18.784 1.00 84.44 89 GLU A C 1
ATOM 658 O O . GLU A 1 89 ? 7.562 -6.774 -18.200 1.00 84.44 89 GLU A O 1
ATOM 663 N N . LEU A 1 90 ? 9.408 -5.505 -18.108 1.00 86.25 90 LEU A N 1
ATOM 664 C CA . LEU A 1 90 ? 9.406 -5.397 -16.646 1.00 86.25 90 LEU A CA 1
ATOM 665 C C . LEU A 1 90 ? 8.212 -4.591 -16.120 1.00 86.25 90 LEU A C 1
ATOM 667 O O . LEU A 1 90 ? 7.576 -5.009 -15.153 1.00 86.25 90 LEU A O 1
ATOM 671 N N . ASN A 1 91 ? 7.863 -3.475 -16.761 1.00 88.31 91 ASN A N 1
ATOM 672 C CA . ASN A 1 91 ? 6.696 -2.675 -16.387 1.00 88.31 91 ASN A CA 1
ATOM 673 C C . ASN A 1 91 ? 5.395 -3.477 -16.530 1.00 88.31 91 ASN A C 1
ATOM 675 O O . ASN A 1 91 ? 4.549 -3.434 -15.634 1.00 88.31 91 ASN A O 1
ATOM 679 N N . PHE A 1 92 ? 5.256 -4.263 -17.601 1.00 82.69 92 PHE A N 1
ATOM 680 C CA . PHE A 1 92 ? 4.126 -5.175 -17.787 1.00 82.69 92 PHE A CA 1
ATOM 681 C C . PHE A 1 92 ? 4.064 -6.256 -16.705 1.00 82.69 92 PHE A C 1
ATOM 683 O O . PHE A 1 92 ? 2.970 -6.609 -16.273 1.00 82.69 92 PHE A O 1
ATOM 690 N N . ALA A 1 93 ? 5.204 -6.764 -16.232 1.00 81.25 93 ALA A N 1
ATOM 691 C CA . ALA A 1 93 ? 5.243 -7.768 -15.169 1.00 81.25 93 ALA A CA 1
ATOM 692 C C . ALA A 1 93 ? 4.978 -7.181 -13.768 1.00 81.25 93 ALA A C 1
ATOM 694 O O . ALA A 1 93 ? 4.381 -7.839 -12.911 1.00 81.25 93 ALA A O 1
ATOM 695 N N . LEU A 1 94 ? 5.427 -5.951 -13.509 1.00 85.44 94 LEU A N 1
ATOM 696 C CA . LEU A 1 94 ? 5.317 -5.305 -12.199 1.00 85.44 94 LEU A CA 1
ATOM 697 C C . LEU A 1 94 ? 3.965 -4.618 -11.983 1.00 85.44 94 LEU A C 1
ATOM 699 O O . LEU A 1 94 ? 3.439 -4.683 -10.872 1.00 85.44 94 LEU A O 1
ATOM 703 N N . GLY A 1 95 ? 3.372 -4.033 -13.027 1.00 84.94 95 GLY A N 1
ATOM 704 C CA . GLY A 1 95 ? 2.042 -3.417 -12.984 1.00 84.94 95 GLY A CA 1
ATOM 705 C C . GLY A 1 95 ? 0.967 -4.275 -12.295 1.00 84.94 95 GLY A C 1
ATOM 706 O O . GLY A 1 95 ? 0.383 -3.814 -11.314 1.00 84.94 95 GLY A O 1
ATOM 707 N N . PRO A 1 96 ? 0.729 -5.535 -12.711 1.00 83.88 96 PRO A N 1
ATOM 708 C CA . PRO A 1 96 ? -0.290 -6.379 -12.090 1.00 83.88 96 PRO A CA 1
ATOM 709 C C . PRO A 1 96 ? 0.038 -6.731 -10.636 1.00 83.88 96 PRO A C 1
ATOM 711 O O . PRO A 1 96 ? -0.874 -6.813 -9.819 1.00 83.88 96 PRO A O 1
ATOM 714 N N . ARG A 1 97 ? 1.320 -6.883 -10.278 1.00 85.94 97 ARG A N 1
ATOM 715 C CA . ARG A 1 97 ? 1.737 -7.172 -8.894 1.00 85.94 97 ARG A CA 1
ATOM 716 C C . ARG A 1 97 ? 1.492 -5.986 -7.966 1.00 85.94 97 ARG A C 1
ATOM 718 O O . ARG A 1 97 ? 1.089 -6.181 -6.823 1.00 85.94 97 ARG A O 1
ATOM 725 N N . ILE A 1 98 ? 1.741 -4.773 -8.456 1.00 88.50 98 ILE A N 1
ATOM 726 C CA . ILE A 1 98 ? 1.470 -3.532 -7.723 1.00 88.50 98 ILE A CA 1
ATOM 727 C C . ILE A 1 98 ? -0.039 -3.330 -7.568 1.00 88.50 98 ILE A C 1
ATOM 729 O O . ILE A 1 98 ? -0.504 -2.972 -6.490 1.00 88.50 98 ILE A O 1
ATOM 733 N N . GLU A 1 99 ? -0.825 -3.598 -8.610 1.00 90.56 99 GLU A N 1
ATOM 734 C CA . GLU A 1 99 ? -2.284 -3.517 -8.506 1.00 90.56 99 GLU A CA 1
ATOM 735 C C . GLU A 1 99 ? -2.865 -4.574 -7.567 1.00 90.56 99 GLU A C 1
ATOM 737 O O . GLU A 1 99 ? -3.760 -4.281 -6.775 1.00 90.56 99 GLU A O 1
ATOM 742 N N . GLU A 1 100 ? -2.334 -5.794 -7.591 1.00 90.75 100 GLU A N 1
ATOM 743 C CA . GLU A 1 100 ? -2.744 -6.840 -6.663 1.00 90.75 100 GLU A CA 1
ATOM 744 C C . GLU A 1 100 ? -2.406 -6.477 -5.211 1.00 90.75 100 GLU A C 1
ATOM 746 O O . GLU A 1 100 ? -3.264 -6.603 -4.335 1.00 90.75 100 GLU A O 1
ATOM 751 N N . SER A 1 101 ? -1.193 -5.986 -4.939 1.00 89.81 101 SER A N 1
ATOM 752 C CA . SER A 1 101 ? -0.811 -5.571 -3.585 1.00 89.81 101 SER A CA 1
ATOM 753 C C . SER A 1 101 ? -1.632 -4.376 -3.100 1.00 89.81 101 SER A C 1
ATOM 755 O O . SER A 1 101 ? -2.079 -4.382 -1.953 1.00 89.81 101 SER A O 1
ATOM 757 N N . ARG A 1 102 ? -1.917 -3.403 -3.976 1.00 93.25 102 ARG A N 1
ATOM 758 C CA . ARG A 1 102 ? -2.801 -2.265 -3.683 1.00 93.25 102 ARG A CA 1
ATOM 759 C C . ARG A 1 102 ? -4.210 -2.733 -3.319 1.00 93.25 102 ARG A C 1
ATOM 761 O O . ARG A 1 102 ? -4.760 -2.273 -2.324 1.00 93.25 102 ARG A O 1
ATOM 768 N N . ARG A 1 103 ? -4.781 -3.669 -4.085 1.00 92.38 103 ARG A N 1
ATOM 769 C CA . ARG A 1 103 ? -6.110 -4.242 -3.802 1.00 92.38 103 ARG A CA 1
ATOM 770 C C . ARG A 1 103 ? -6.137 -5.006 -2.485 1.00 92.38 103 ARG A C 1
ATOM 772 O O . ARG A 1 103 ? -7.075 -4.836 -1.718 1.00 92.38 103 ARG A O 1
ATOM 779 N N . ARG A 1 104 ? -5.114 -5.820 -2.207 1.00 93.44 104 ARG A N 1
ATOM 780 C CA . ARG A 1 104 ? -4.999 -6.539 -0.927 1.00 93.44 104 ARG A CA 1
ATOM 781 C C . ARG A 1 104 ? -4.895 -5.572 0.248 1.00 93.44 104 ARG A C 1
ATOM 783 O O . ARG A 1 104 ? -5.539 -5.794 1.263 1.00 93.44 104 ARG A O 1
ATOM 790 N N . LEU A 1 105 ? -4.117 -4.501 0.101 1.00 93.69 105 LEU A N 1
ATOM 791 C CA . LEU A 1 105 ? -3.990 -3.476 1.131 1.00 93.69 105 LEU A CA 1
ATOM 792 C C . LEU A 1 105 ? -5.321 -2.759 1.381 1.00 93.69 105 LEU A C 1
ATOM 794 O O . LEU A 1 105 ? -5.691 -2.599 2.536 1.00 93.69 105 LEU A O 1
ATOM 798 N N . ALA A 1 106 ? -6.039 -2.380 0.321 1.00 93.81 106 ALA A N 1
ATOM 799 C CA . ALA A 1 106 ? -7.360 -1.762 0.437 1.00 93.81 106 ALA A CA 1
ATOM 800 C C . ALA A 1 106 ? -8.371 -2.700 1.121 1.00 93.81 106 ALA A C 1
ATOM 802 O O . ALA A 1 106 ? -9.067 -2.296 2.042 1.00 93.81 106 ALA A O 1
ATOM 803 N N . ALA A 1 107 ? -8.390 -3.982 0.745 1.00 93.88 107 ALA A N 1
ATOM 804 C CA . ALA A 1 107 ? -9.256 -4.963 1.395 1.00 93.88 107 ALA A CA 1
ATOM 805 C C . ALA A 1 107 ? -8.932 -5.126 2.892 1.00 93.88 107 ALA A C 1
ATOM 807 O O . ALA A 1 107 ? -9.840 -5.178 3.715 1.00 93.88 107 ALA A O 1
ATOM 808 N N . LEU A 1 108 ? -7.644 -5.165 3.251 1.00 94.56 108 LEU A N 1
ATOM 809 C CA . LEU A 1 108 ? -7.210 -5.245 4.648 1.00 94.56 108 LEU A CA 1
ATOM 810 C C . LEU A 1 108 ? -7.542 -3.976 5.440 1.00 94.56 108 LEU A C 1
ATOM 812 O O . LEU A 1 108 ? -7.883 -4.079 6.616 1.00 94.56 108 LEU A O 1
ATOM 816 N N . SER A 1 109 ? -7.439 -2.789 4.833 1.00 93.31 109 SER A N 1
ATOM 817 C CA . SER A 1 109 ? -7.847 -1.552 5.506 1.00 93.31 109 SER A CA 1
ATOM 818 C C . SER A 1 109 ? -9.351 -1.517 5.738 1.00 93.31 109 SER A C 1
ATOM 820 O O . SER A 1 109 ? -9.772 -1.191 6.843 1.00 93.31 109 SER A O 1
ATOM 822 N N . ASP A 1 110 ? -10.144 -1.928 4.748 1.00 94.69 110 ASP A N 1
ATOM 823 C CA . ASP A 1 110 ? -11.602 -1.983 4.871 1.00 94.69 110 ASP A CA 1
ATOM 824 C C . ASP A 1 110 ? -12.024 -2.983 5.962 1.00 94.69 110 ASP A C 1
ATOM 826 O O . ASP A 1 110 ? -12.903 -2.693 6.776 1.00 94.69 110 ASP A O 1
ATOM 830 N N . GLU A 1 111 ? -11.362 -4.144 6.036 1.00 94.50 111 GLU A N 1
ATOM 831 C CA . GLU A 1 111 ? -11.583 -5.126 7.103 1.00 94.50 111 GLU A CA 1
ATOM 832 C C . GLU A 1 111 ? -11.200 -4.565 8.481 1.00 94.50 111 GLU A C 1
ATOM 834 O O . GLU A 1 111 ? -11.959 -4.711 9.443 1.00 94.50 111 GLU A O 1
ATOM 839 N N . ALA A 1 112 ? -10.058 -3.882 8.584 1.00 93.88 112 ALA A N 1
ATOM 840 C CA . ALA A 1 112 ? -9.624 -3.256 9.829 1.00 93.88 112 ALA A CA 1
ATOM 841 C C . ALA A 1 112 ? -10.596 -2.158 10.290 1.00 93.88 112 ALA A C 1
ATOM 843 O O . ALA A 1 112 ? -10.901 -2.068 11.482 1.00 93.88 112 ALA A O 1
ATOM 844 N N . ASP A 1 113 ? -11.123 -1.354 9.366 1.00 94.69 113 ASP A N 1
ATOM 845 C CA . ASP A 1 113 ? -12.116 -0.323 9.668 1.00 94.69 113 ASP A CA 1
ATOM 846 C C . ASP A 1 113 ? -13.457 -0.934 10.095 1.00 94.69 113 ASP A C 1
ATOM 848 O O . ASP A 1 113 ? -14.062 -0.471 11.068 1.00 94.69 113 ASP A O 1
ATOM 852 N N . ALA A 1 114 ? -13.887 -2.028 9.459 1.00 95.06 114 ALA A N 1
ATOM 853 C CA . ALA A 1 114 ? -15.070 -2.776 9.880 1.00 95.06 114 ALA A CA 1
ATOM 854 C C . ALA A 1 114 ? -14.905 -3.352 11.298 1.00 95.06 114 ALA A C 1
ATOM 856 O O . ALA A 1 114 ? -15.778 -3.182 12.153 1.00 95.06 114 ALA A O 1
ATOM 857 N N . GLN A 1 115 ? -13.760 -3.973 11.592 1.00 94.38 115 GLN A N 1
ATOM 858 C CA . GLN A 1 115 ? -13.451 -4.475 12.934 1.00 94.38 115 GLN A CA 1
ATOM 859 C C . GLN A 1 115 ? -13.383 -3.346 13.963 1.00 94.38 115 GLN A C 1
ATOM 861 O O . GLN A 1 115 ? -13.888 -3.487 15.078 1.00 94.38 115 GLN A O 1
ATOM 866 N N . ARG A 1 116 ? -12.804 -2.202 13.595 1.00 94.19 116 ARG A N 1
ATOM 867 C CA . ARG A 1 116 ? -12.759 -1.018 14.454 1.00 94.19 116 ARG A CA 1
ATOM 868 C C . ARG A 1 116 ? -14.158 -0.493 14.765 1.00 94.19 116 ARG A C 1
ATOM 870 O O . ARG A 1 116 ? -14.406 -0.129 15.913 1.00 94.19 116 ARG A O 1
ATOM 877 N N . ALA A 1 117 ? -15.062 -0.472 13.789 1.00 94.62 117 ALA A N 1
ATOM 878 C CA . ALA A 1 117 ? -16.450 -0.078 14.008 1.00 94.62 117 ALA A CA 1
ATOM 879 C C . ALA A 1 117 ? -17.140 -1.011 15.019 1.00 94.62 117 ALA A C 1
ATOM 881 O O . ALA A 1 117 ? -17.719 -0.530 15.993 1.00 94.62 117 ALA A O 1
ATOM 882 N N . ILE A 1 118 ? -16.972 -2.330 14.866 1.00 94.81 118 ILE A N 1
ATOM 883 C CA . ILE A 1 118 ? -17.500 -3.332 15.809 1.00 94.81 118 ILE A CA 1
ATOM 884 C C . ILE A 1 118 ? -16.902 -3.139 17.213 1.00 94.81 118 ILE A C 1
ATOM 886 O O . ILE A 1 118 ? -17.613 -3.181 18.219 1.00 94.81 118 ILE A O 1
ATOM 890 N N . LEU A 1 119 ? -15.594 -2.893 17.317 1.00 95.00 119 LEU A N 1
ATOM 891 C CA . LEU A 1 119 ? -14.941 -2.633 18.604 1.00 95.00 119 LEU A CA 1
ATOM 892 C C . LEU A 1 119 ? -15.469 -1.362 19.280 1.00 95.00 119 LEU A C 1
ATOM 894 O O . LEU A 1 119 ? -15.645 -1.339 20.496 1.00 95.00 119 LEU A O 1
ATOM 898 N N . LEU A 1 120 ? -15.741 -0.306 18.514 1.00 95.06 120 LEU A N 1
ATOM 899 C CA . LEU A 1 120 ? -16.320 0.924 19.056 1.00 95.06 120 LEU A CA 1
ATOM 900 C C . LEU A 1 120 ? -17.767 0.718 19.515 1.00 95.06 120 LEU A C 1
ATOM 902 O O . LEU A 1 120 ? -18.133 1.203 20.585 1.00 95.06 120 LEU A O 1
ATOM 906 N N . GLU A 1 121 ? -18.565 -0.032 18.757 1.00 95.19 121 GLU A N 1
ATOM 907 C CA . GLU A 1 121 ? -19.941 -0.371 19.128 1.00 95.19 121 GLU A CA 1
ATOM 908 C C . GLU A 1 121 ? -19.982 -1.215 20.409 1.00 95.19 121 GLU A C 1
ATOM 910 O O . GLU A 1 121 ? -20.670 -0.870 21.373 1.00 95.19 121 GLU A O 1
ATOM 915 N N . THR A 1 122 ? -19.195 -2.292 20.461 1.00 94.06 122 THR A N 1
ATOM 916 C CA . THR A 1 122 ? -19.103 -3.158 21.647 1.00 94.06 122 THR A CA 1
ATOM 917 C C . THR A 1 122 ? -18.605 -2.393 22.867 1.00 94.06 122 THR A C 1
ATOM 919 O O . THR A 1 122 ? -19.164 -2.551 23.953 1.00 94.06 122 THR A O 1
ATOM 922 N N . ARG A 1 123 ? -17.617 -1.505 22.697 1.00 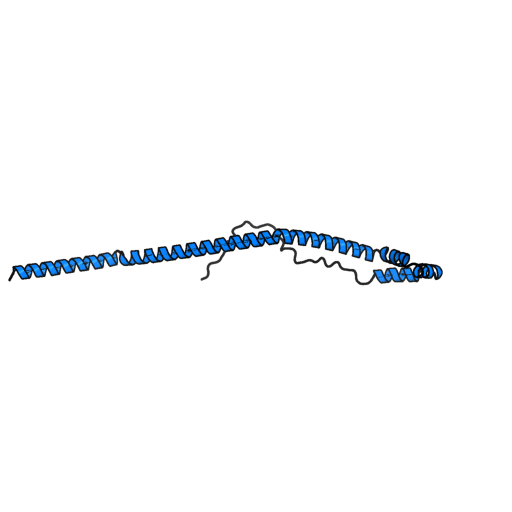93.75 123 ARG A N 1
ATOM 923 C CA . ARG A 1 123 ? -17.159 -0.611 23.764 1.00 93.75 123 ARG A CA 1
ATOM 924 C C . ARG A 1 123 ? -18.269 0.319 24.238 1.00 93.75 123 ARG A C 1
ATOM 926 O O . ARG A 1 123 ? -18.476 0.414 25.439 1.00 93.75 123 ARG A O 1
ATOM 933 N N . SER A 1 124 ? -18.991 0.975 23.330 1.00 92.94 124 SER A N 1
ATOM 934 C CA . SER A 1 124 ? -20.102 1.863 23.695 1.00 92.94 124 SER A CA 1
ATOM 935 C C . SER A 1 124 ? -21.191 1.115 24.466 1.00 92.94 124 SER A C 1
ATOM 937 O O . SER A 1 124 ? -21.674 1.605 25.488 1.00 92.94 124 SER A O 1
ATOM 939 N N . ARG A 1 125 ? -21.519 -0.111 24.045 1.00 92.94 125 ARG A N 1
ATOM 940 C CA . ARG A 1 125 ? -22.456 -0.974 24.768 1.00 92.94 125 ARG A CA 1
ATOM 941 C C . ARG A 1 125 ? -21.946 -1.312 26.169 1.00 92.94 125 ARG A C 1
ATOM 943 O O . ARG A 1 125 ? -22.707 -1.196 27.126 1.00 92.94 125 ARG A O 1
ATOM 950 N N . LEU A 1 126 ? -20.678 -1.693 26.309 1.00 91.38 126 LEU A N 1
ATOM 951 C CA . LEU A 1 126 ? -20.077 -1.962 27.617 1.00 91.38 126 LEU A CA 1
ATOM 952 C C . LEU A 1 126 ? -20.057 -0.722 28.510 1.00 91.38 126 LEU A C 1
ATOM 954 O O . LEU A 1 126 ? -20.396 -0.830 29.681 1.00 91.38 126 LEU A O 1
ATOM 958 N N . GLU A 1 127 ? -19.725 0.445 27.963 1.00 91.12 127 GLU A N 1
ATOM 959 C CA . GLU A 1 127 ? -19.749 1.724 28.679 1.00 91.12 127 GLU A CA 1
ATOM 960 C C . GLU A 1 127 ? -21.162 2.028 29.200 1.00 91.12 127 GLU A C 1
ATOM 962 O O . GLU A 1 127 ? -21.327 2.365 30.368 1.00 91.12 127 GLU A O 1
ATOM 967 N N . SER A 1 128 ? -22.197 1.818 28.375 1.00 88.25 128 SER A N 1
ATOM 968 C CA . SER A 1 128 ? -23.593 2.020 28.788 1.00 88.25 128 SER A CA 1
ATOM 969 C C . SER A 1 128 ? -24.011 1.073 29.919 1.00 88.25 128 SER A C 1
ATOM 971 O O . SER A 1 128 ? -24.587 1.513 30.913 1.00 88.25 128 SER A O 1
ATOM 973 N N . LEU A 1 129 ? -23.647 -0.209 29.826 1.00 87.38 129 LEU A N 1
ATOM 974 C CA . LEU A 1 129 ? -23.923 -1.192 30.873 1.00 87.38 129 LEU A CA 1
ATOM 975 C C . LEU A 1 129 ? -23.160 -0.861 32.153 1.00 87.38 129 LEU A C 1
ATOM 977 O O . LEU A 1 129 ? -23.730 -0.924 33.236 1.00 87.38 129 LEU A O 1
ATOM 981 N N . ASN A 1 130 ? -21.897 -0.462 32.024 1.00 87.31 130 ASN A N 1
ATOM 982 C CA . ASN A 1 130 ? -21.068 -0.061 33.148 1.00 87.31 130 ASN A CA 1
ATOM 983 C C . ASN A 1 130 ? -21.595 1.213 33.816 1.00 87.31 130 ASN A C 1
ATOM 985 O O . ASN A 1 130 ? -21.531 1.313 35.030 1.00 87.31 130 ASN A O 1
ATOM 989 N N . SER A 1 131 ? -22.154 2.164 33.061 1.00 83.19 131 SER A N 1
ATOM 990 C CA . SER A 1 131 ? -22.792 3.349 33.646 1.00 83.19 131 SER A CA 1
ATOM 991 C C . SER A 1 131 ? -24.088 3.018 34.389 1.00 83.19 131 SER A C 1
ATOM 993 O O . SER A 1 131 ? -24.337 3.584 35.446 1.00 83.19 131 SER A O 1
ATOM 995 N N . ALA A 1 132 ? -24.890 2.076 33.880 1.00 79.06 132 ALA A N 1
ATOM 996 C CA . ALA A 1 132 ? -26.149 1.671 34.507 1.00 79.06 132 ALA A CA 1
ATOM 997 C C . ALA A 1 132 ? -25.938 0.764 35.732 1.00 79.06 132 ALA A C 1
ATOM 999 O O . ALA A 1 132 ? -26.719 0.799 36.677 1.00 79.06 132 ALA A O 1
ATOM 1000 N N . ALA A 1 133 ? -24.885 -0.052 35.708 1.00 79.94 133 ALA A N 1
ATOM 1001 C CA . ALA A 1 133 ? -24.493 -0.953 36.786 1.00 79.94 133 ALA A CA 1
ATOM 1002 C C . ALA A 1 133 ? -23.261 -0.439 37.544 1.00 79.94 133 ALA A C 1
ATOM 1004 O O . ALA A 1 133 ? -22.539 -1.227 38.160 1.00 79.94 133 ALA A O 1
ATOM 1005 N N . SER A 1 134 ? -22.990 0.868 37.482 1.00 87.31 134 SER A N 1
ATOM 1006 C CA . SER A 1 134 ? -21.858 1.438 38.204 1.00 87.31 134 SER A CA 1
ATOM 1007 C C . SER A 1 134 ? -22.093 1.252 39.707 1.00 87.31 134 SER A C 1
ATOM 1009 O O . SER A 1 134 ? -23.242 1.312 40.161 1.00 87.31 134 SER A O 1
ATOM 1011 N N . PRO A 1 135 ? -21.042 0.997 40.499 1.00 86.81 135 PRO A N 1
ATOM 1012 C CA . PRO A 1 135 ? -21.190 0.752 41.930 1.00 86.81 135 PRO A CA 1
ATOM 1013 C C . PRO A 1 135 ? -21.871 1.929 42.635 1.00 86.81 135 PRO A C 1
ATOM 1015 O O . PRO A 1 135 ? -22.730 1.700 43.477 1.00 86.81 135 PRO A O 1
ATOM 1018 N N . ASP A 1 136 ? -21.571 3.162 42.221 1.00 89.31 136 ASP A N 1
ATOM 1019 C CA . ASP A 1 136 ? -22.214 4.365 42.750 1.00 89.31 136 ASP A CA 1
ATOM 1020 C C . ASP A 1 136 ? -23.705 4.410 42.386 1.00 89.31 136 ASP A C 1
ATOM 1022 O O . ASP A 1 136 ? -24.542 4.625 43.259 1.00 89.31 136 ASP A O 1
ATOM 1026 N N . THR A 1 137 ? -24.081 4.127 41.129 1.00 89.25 137 THR A N 1
ATOM 1027 C CA . THR A 1 137 ? -25.509 4.053 40.756 1.00 89.25 137 THR A CA 1
ATOM 1028 C C . THR A 1 137 ? -26.241 2.947 41.515 1.00 89.25 137 THR A C 1
ATOM 1030 O O . THR A 1 137 ? -27.351 3.166 41.991 1.00 89.25 137 THR A O 1
ATOM 1033 N N . LEU A 1 138 ? -25.622 1.777 41.695 1.00 91.88 138 LEU A N 1
ATOM 1034 C CA . LEU A 1 138 ? -26.216 0.678 42.458 1.00 91.88 138 LEU A CA 1
ATOM 1035 C C . LEU A 1 138 ? -26.352 1.022 43.944 1.00 91.88 138 LEU A C 1
ATOM 1037 O O . LEU A 1 138 ? -27.369 0.684 44.542 1.00 91.88 138 LEU A O 1
ATOM 1041 N N . LEU A 1 139 ? -25.371 1.718 44.523 1.00 93.38 139 LEU A N 1
ATOM 1042 C CA . LEU A 1 139 ? -25.428 2.203 45.898 1.00 93.38 139 LEU A CA 1
ATOM 1043 C C . LEU A 1 139 ? -26.588 3.184 46.080 1.00 93.38 139 LEU A C 1
ATOM 1045 O O . LEU A 1 139 ? -27.402 2.983 46.970 1.00 93.38 139 LEU A O 1
ATOM 1049 N N . THR A 1 140 ? -26.722 4.180 45.198 1.00 94.00 140 THR A N 1
ATOM 1050 C CA . THR A 1 140 ? -27.833 5.146 45.283 1.00 94.00 140 THR A CA 1
ATOM 1051 C C . THR A 1 140 ? -29.205 4.480 45.150 1.00 94.00 140 THR A C 1
ATOM 1053 O O . THR A 1 140 ? -30.138 4.846 45.858 1.00 94.00 140 THR A O 1
ATOM 1056 N N . LEU A 1 141 ? -29.335 3.470 44.279 1.00 93.69 141 LEU A N 1
ATOM 1057 C CA . LEU A 1 141 ? -30.567 2.687 44.149 1.00 93.69 141 LEU A CA 1
ATOM 1058 C C . LEU A 1 141 ? -30.850 1.853 45.404 1.00 93.69 141 LEU A C 1
ATOM 1060 O O . LEU A 1 141 ? -32.002 1.746 45.815 1.00 93.69 141 LEU A O 1
ATOM 1064 N N . LEU A 1 142 ? -29.814 1.272 46.014 1.00 94.88 142 LEU A N 1
ATOM 1065 C CA . LEU A 1 142 ? -29.935 0.522 47.262 1.00 94.88 142 LEU A CA 1
ATOM 1066 C C . LEU A 1 142 ? -30.360 1.437 48.417 1.00 94.88 142 LEU A C 1
ATOM 1068 O O . LEU A 1 142 ? -31.269 1.091 49.161 1.00 94.88 142 LEU A O 1
ATOM 1072 N N . GLU A 1 143 ? -29.728 2.602 48.550 1.00 95.81 143 GLU A N 1
ATOM 1073 C CA . GLU A 1 143 ? -30.071 3.604 49.562 1.00 95.81 143 GLU A CA 1
ATOM 1074 C C . GLU A 1 143 ? -31.522 4.069 49.404 1.00 95.81 143 GLU A C 1
ATOM 1076 O O . GLU A 1 143 ? -32.259 4.086 50.388 1.00 95.81 143 GLU A O 1
ATOM 1081 N N . ALA A 1 144 ? -31.967 4.343 48.173 1.00 95.69 144 ALA A N 1
ATOM 1082 C CA . ALA A 1 144 ? -33.359 4.687 47.890 1.00 95.69 144 ALA A CA 1
ATOM 1083 C C . ALA A 1 144 ? -34.333 3.557 48.274 1.00 95.69 144 ALA A C 1
ATOM 1085 O O . ALA A 1 144 ? -35.357 3.825 48.896 1.00 95.69 144 ALA A O 1
ATOM 1086 N N . ALA A 1 145 ? -34.005 2.299 47.960 1.00 95.50 145 ALA A N 1
ATOM 1087 C CA . ALA A 1 145 ? -34.833 1.150 48.330 1.00 95.50 145 ALA A CA 1
ATOM 1088 C C . ALA A 1 145 ? -34.884 0.918 49.851 1.00 95.50 145 ALA A C 1
ATOM 1090 O O . ALA A 1 145 ? -35.930 0.539 50.375 1.00 95.50 145 ALA A O 1
ATOM 1091 N N . CYS A 1 146 ? -33.780 1.153 50.570 1.00 95.44 146 CYS A N 1
ATOM 1092 C CA . CYS A 1 146 ? -33.764 1.113 52.034 1.00 95.44 146 CYS A CA 1
ATOM 1093 C C . CYS A 1 146 ? -34.650 2.214 52.625 1.00 95.44 146 CYS A C 1
ATOM 1095 O O . CYS A 1 146 ? -35.473 1.917 53.483 1.00 95.44 146 CYS A O 1
ATOM 1097 N N . MET A 1 147 ? -34.535 3.452 52.131 1.00 95.94 147 MET A N 1
ATOM 1098 C CA . MET A 1 147 ? -35.390 4.560 52.571 1.00 95.94 147 MET A CA 1
ATOM 1099 C C . MET A 1 147 ? -36.874 4.274 52.311 1.00 95.94 147 MET A C 1
ATOM 1101 O O . MET A 1 147 ? -37.702 4.505 53.184 1.00 95.94 147 MET A O 1
ATOM 1105 N N . GLU A 1 148 ? -37.213 3.724 51.143 1.00 95.81 148 GLU A N 1
ATOM 1106 C CA . GLU A 1 148 ? -38.591 3.350 50.812 1.00 95.81 148 GLU A CA 1
ATOM 1107 C C . GLU A 1 148 ? -39.114 2.230 51.729 1.00 95.81 148 GLU A C 1
ATOM 1109 O O . GLU A 1 148 ? -40.266 2.263 52.162 1.00 95.81 148 GLU A O 1
ATOM 1114 N N . ALA A 1 149 ? -38.273 1.248 52.068 1.00 95.75 149 ALA A N 1
ATOM 1115 C CA . ALA A 1 149 ? -38.630 0.193 53.013 1.00 95.75 149 ALA A CA 1
ATOM 1116 C C . ALA A 1 149 ? -38.832 0.731 54.439 1.00 95.75 149 ALA A C 1
ATOM 1118 O O . ALA A 1 149 ? -39.766 0.299 55.118 1.00 95.75 149 ALA A O 1
ATOM 1119 N N . ASP A 1 150 ? -37.997 1.676 54.876 1.00 95.81 150 ASP A N 1
ATOM 1120 C CA . ASP A 1 150 ? -38.129 2.337 56.176 1.00 95.81 150 ASP A CA 1
ATOM 1121 C C . ASP A 1 150 ? -39.422 3.174 56.237 1.00 95.81 150 ASP A C 1
ATOM 1123 O O . ASP A 1 150 ? -40.200 3.017 57.178 1.00 95.81 150 ASP A O 1
ATOM 1127 N N . GLU A 1 151 ? -39.732 3.966 55.201 1.00 94.81 151 GLU A N 1
ATOM 1128 C CA . GLU A 1 151 ? -40.998 4.717 55.099 1.00 94.81 151 GLU A CA 1
ATOM 1129 C C . GLU A 1 151 ? -42.226 3.789 55.112 1.00 94.81 151 GLU A C 1
ATOM 1131 O O . GLU A 1 151 ? -43.222 4.058 55.791 1.00 94.81 151 GLU A O 1
ATOM 1136 N N . GLN A 1 152 ? -42.170 2.663 54.391 1.00 94.12 152 GLN A N 1
ATOM 1137 C CA . GLN A 1 152 ? -43.240 1.660 54.412 1.00 94.12 152 GLN A CA 1
ATOM 1138 C C . GLN A 1 152 ? -43.397 1.026 55.799 1.00 94.12 152 GLN A C 1
ATOM 1140 O O . GLN A 1 152 ? -44.524 0.811 56.253 1.00 94.12 152 GLN A O 1
ATOM 1145 N N . ALA A 1 153 ? -42.291 0.730 56.485 1.00 94.06 153 ALA A N 1
ATOM 1146 C CA . ALA A 1 153 ? -42.316 0.174 57.832 1.00 94.06 153 ALA A CA 1
ATOM 1147 C C . ALA A 1 153 ? -42.915 1.163 58.844 1.00 94.06 153 ALA A C 1
ATOM 1149 O O . ALA A 1 153 ? -43.753 0.759 59.656 1.00 94.06 153 ALA A O 1
ATOM 1150 N N . GLU A 1 154 ? -42.549 2.446 58.767 1.00 92.81 154 GLU A N 1
ATOM 1151 C CA . GLU A 1 154 ? -43.144 3.511 59.582 1.00 92.81 154 GLU A CA 1
ATOM 1152 C C . GLU A 1 154 ? -44.645 3.653 59.310 1.00 92.81 154 GLU A C 1
ATOM 1154 O O . GLU A 1 154 ? -45.438 3.650 60.251 1.00 92.81 154 GLU A O 1
ATOM 1159 N N . SER A 1 155 ? -45.064 3.657 58.040 1.00 92.69 155 SER A N 1
ATOM 1160 C CA . SER A 1 155 ? -46.485 3.715 57.671 1.00 92.69 155 SER A CA 1
ATOM 1161 C C . SER A 1 155 ? -47.294 2.547 58.251 1.00 92.69 155 SER A C 1
ATOM 1163 O O . SER A 1 155 ? -48.391 2.744 58.782 1.00 92.69 155 SER A O 1
ATOM 1165 N N . VAL A 1 156 ? -46.757 1.324 58.197 1.00 92.94 156 VAL A N 1
ATOM 1166 C CA . VAL A 1 156 ? -47.401 0.145 58.799 1.00 92.94 156 VAL A CA 1
ATOM 1167 C C . VAL A 1 156 ? -47.443 0.258 60.324 1.00 92.94 156 VAL A C 1
ATOM 1169 O O . VAL A 1 156 ? -48.449 -0.109 60.936 1.00 92.94 156 VAL A O 1
ATOM 1172 N N . ALA A 1 157 ? -46.383 0.773 60.949 1.00 93.88 157 ALA A N 1
ATOM 1173 C CA . ALA A 1 157 ? -46.342 0.983 62.392 1.00 93.88 157 ALA A CA 1
ATOM 1174 C C . ALA A 1 157 ? -47.381 2.022 62.852 1.00 93.88 157 ALA A C 1
ATOM 1176 O O . ALA A 1 157 ? -48.084 1.779 63.834 1.00 93.88 157 ALA A O 1
ATOM 1177 N N . GLU A 1 158 ? -47.542 3.130 62.125 1.00 91.38 158 GLU A N 1
ATOM 1178 C CA . GLU A 1 158 ? -48.583 4.133 62.390 1.00 91.38 158 GLU A CA 1
ATOM 1179 C C . GLU A 1 158 ? -49.996 3.556 62.230 1.00 91.38 158 GLU A C 1
ATOM 1181 O O . GLU A 1 158 ? -50.866 3.783 63.077 1.00 91.38 158 GLU A O 1
ATOM 1186 N N . ALA A 1 159 ? -50.220 2.746 61.192 1.00 89.88 159 ALA A N 1
ATOM 1187 C CA . ALA A 1 159 ? -51.504 2.085 60.959 1.00 89.88 159 ALA A CA 1
ATOM 1188 C C . ALA A 1 159 ? -51.877 1.070 62.058 1.00 89.88 159 ALA A C 1
ATOM 1190 O O . ALA A 1 159 ? -53.056 0.807 62.266 1.00 89.88 159 ALA A O 1
ATOM 1191 N N . LEU A 1 160 ? -50.897 0.494 62.762 1.00 84.25 160 LEU A N 1
ATOM 1192 C CA . LEU A 1 160 ? -51.122 -0.408 63.902 1.00 84.25 160 LEU A CA 1
ATOM 1193 C C . LEU A 1 160 ? -51.279 0.332 65.239 1.00 84.25 160 LEU A C 1
ATOM 1195 O O . LEU A 1 160 ? -51.781 -0.248 66.202 1.00 84.25 160 LEU A O 1
ATOM 1199 N N . ALA A 1 161 ? -50.812 1.578 65.321 1.00 78.25 161 ALA A N 1
ATOM 1200 C CA . ALA A 1 161 ? -50.886 2.411 66.519 1.00 78.25 161 ALA A CA 1
ATOM 1201 C C . ALA A 1 161 ? -52.186 3.238 66.617 1.00 78.25 161 ALA A C 1
ATOM 1203 O O . ALA A 1 161 ? -52.399 3.904 67.634 1.00 78.25 161 ALA A O 1
ATOM 1204 N N . THR A 1 162 ? -53.036 3.196 65.585 1.00 58.84 162 THR A N 1
ATOM 1205 C CA . THR A 1 162 ? -54.361 3.841 65.515 1.00 58.84 162 THR A CA 1
ATOM 1206 C C . THR A 1 162 ? -55.492 2.827 65.636 1.00 58.84 162 THR A C 1
ATOM 1208 O O . THR A 1 162 ? -56.526 3.200 66.237 1.00 58.84 162 THR A O 1
#

Radius of gyration: 44.89 Å; chains: 1; bounding box: 92×26×130 Å

Secondary structure (DSSP, 8-state):
-------------TT---S-----------SSHHHHHHHHHHTTS-HHHHHHHHT-HHHHHHHHHH-HHHHHHHHHHHHHHHHHHHHHHHHHHHHHHHHHHHHHHHHHHHHHHHHHHHHHHHHHHHHHHHHHT-HHHHHHHHHHHHHHHHHHHHHHHHHHH-